Protein AF-A0A6M3HSK6-F1 (afdb_monomer)

Structure (mmCIF, N/CA/C/O backbone):
data_AF-A0A6M3HSK6-F1
#
_entry.id   AF-A0A6M3HSK6-F1
#
loop_
_atom_site.group_PDB
_atom_site.id
_atom_site.type_symbol
_atom_site.label_atom_id
_atom_site.label_alt_id
_atom_site.label_comp_id
_atom_site.label_asym_id
_atom_site.label_entity_id
_atom_site.label_seq_id
_atom_site.pdbx_PDB_ins_code
_atom_site.Cartn_x
_atom_site.Cartn_y
_atom_site.Cartn_z
_atom_site.occupancy
_atom_site.B_iso_or_equiv
_atom_site.auth_seq_id
_atom_site.auth_comp_id
_atom_site.auth_asym_id
_atom_site.auth_atom_id
_atom_site.pdbx_PDB_model_num
ATOM 1 N N . MET A 1 1 ? -7.750 20.072 64.495 1.00 41.97 1 MET A N 1
ATOM 2 C CA . MET A 1 1 ? -8.423 19.908 63.189 1.00 41.97 1 MET A CA 1
ATOM 3 C C . MET A 1 1 ? -7.450 20.332 62.112 1.00 41.97 1 MET A C 1
ATOM 5 O O . MET A 1 1 ? -7.158 21.513 62.035 1.00 41.97 1 MET A O 1
ATOM 9 N N . LEU A 1 2 ? -6.886 19.369 61.389 1.00 41.50 2 LEU A N 1
ATOM 10 C CA . LEU A 1 2 ? -6.169 19.524 60.118 1.00 41.50 2 LEU A CA 1
ATOM 11 C C . LEU A 1 2 ? -5.612 18.141 59.786 1.00 41.50 2 LEU A C 1
ATOM 13 O O . LEU A 1 2 ? -4.520 17.806 60.219 1.00 41.50 2 LEU A O 1
ATOM 17 N N . LEU A 1 3 ? -6.379 17.328 59.066 1.00 35.34 3 LEU A N 1
ATOM 18 C CA . LEU A 1 3 ? -5.798 16.335 58.170 1.00 35.34 3 LEU A CA 1
ATOM 19 C C . LEU A 1 3 ? -6.642 16.332 56.900 1.00 35.34 3 LEU A C 1
ATOM 21 O O . LEU A 1 3 ? -7.782 15.881 56.849 1.00 35.34 3 LEU A O 1
ATOM 25 N N . THR A 1 4 ? -6.035 16.974 55.919 1.00 39.91 4 THR A N 1
ATOM 26 C CA . THR A 1 4 ? -6.393 17.154 54.523 1.00 39.91 4 THR A CA 1
ATOM 27 C C . THR A 1 4 ? -6.910 15.875 53.870 1.00 39.91 4 THR A C 1
ATOM 29 O O . THR A 1 4 ? -6.157 14.929 53.638 1.00 39.91 4 THR A O 1
ATOM 32 N N . SER A 1 5 ? -8.183 15.892 53.485 1.00 43.78 5 SER A N 1
ATOM 33 C CA . SER A 1 5 ? -8.671 15.141 52.337 1.00 43.78 5 SER A CA 1
ATOM 34 C C . SER A 1 5 ? -8.300 15.905 51.066 1.00 43.78 5 SER A C 1
ATOM 36 O O . SER A 1 5 ? -8.649 17.077 50.945 1.00 43.78 5 SER A O 1
ATOM 38 N N . CYS A 1 6 ? -7.626 15.257 50.121 1.00 46.88 6 CYS A N 1
ATOM 39 C CA . CYS A 1 6 ? -8.189 15.014 48.792 1.00 46.88 6 CYS A CA 1
ATOM 40 C C . CYS A 1 6 ? -7.141 14.432 47.842 1.00 46.88 6 CYS A C 1
ATOM 42 O O . CYS A 1 6 ? -6.105 15.025 47.573 1.00 46.88 6 CYS A O 1
ATOM 44 N N . ALA A 1 7 ? -7.531 13.277 47.306 1.00 40.44 7 ALA A N 1
ATOM 45 C CA . ALA A 1 7 ? -7.319 12.835 45.938 1.00 40.44 7 ALA A CA 1
ATOM 46 C C . ALA A 1 7 ? -5.872 12.700 45.438 1.00 40.44 7 ALA A C 1
ATOM 48 O O . ALA A 1 7 ? -5.243 13.637 44.958 1.00 40.44 7 ALA A O 1
ATOM 49 N N . LYS A 1 8 ? -5.438 11.432 45.421 1.00 37.62 8 LYS A N 1
ATOM 50 C CA . LYS A 1 8 ? -4.471 10.855 44.478 1.00 37.62 8 LYS A CA 1
ATOM 51 C C . LYS A 1 8 ? -4.584 11.524 43.101 1.00 37.62 8 LYS A C 1
ATOM 53 O O . LYS A 1 8 ? -5.495 11.208 42.335 1.00 37.62 8 LYS A O 1
ATOM 58 N N . SER A 1 9 ? -3.654 12.415 42.775 1.00 39.84 9 SER A N 1
ATOM 59 C CA . SER A 1 9 ? -3.507 12.917 41.415 1.00 39.84 9 SER A CA 1
ATOM 60 C C . SER A 1 9 ? -2.787 11.878 40.556 1.00 39.84 9 SER A C 1
ATOM 62 O O . SER A 1 9 ? -1.693 11.434 40.898 1.00 39.84 9 SER A O 1
ATOM 64 N N . LEU A 1 10 ? -3.414 11.563 39.424 1.00 36.00 10 LEU A N 1
ATOM 65 C CA . LEU A 1 10 ? -2.804 11.135 38.166 1.00 36.00 10 LEU A CA 1
ATOM 66 C C . LEU A 1 10 ? -1.886 9.899 38.204 1.00 36.00 10 LEU A C 1
ATOM 68 O O . LEU A 1 10 ? -0.676 9.983 38.039 1.00 36.00 10 LEU A O 1
ATOM 72 N N . TRP A 1 11 ? -2.513 8.725 38.212 1.00 34.50 11 TRP A N 1
ATOM 73 C CA . TRP A 1 11 ? -2.104 7.657 37.292 1.00 34.50 11 TRP A CA 1
ATOM 74 C C . TRP A 1 11 ? -3.145 7.586 36.170 1.00 34.50 11 TRP A C 1
ATOM 76 O O . TRP A 1 11 ? -3.942 6.654 36.091 1.00 34.50 11 TRP A O 1
ATOM 86 N N . LEU A 1 12 ? -3.189 8.617 35.318 1.00 35.78 12 LEU A N 1
ATOM 87 C CA . LEU A 1 12 ? -3.836 8.508 34.010 1.00 35.78 12 LEU A CA 1
ATOM 88 C C . LEU A 1 12 ? -2.909 7.660 33.137 1.00 35.78 12 LEU A C 1
ATOM 90 O O . LEU A 1 12 ? -2.123 8.181 32.353 1.00 35.78 12 LEU A O 1
ATOM 94 N N . GLY A 1 13 ? -2.954 6.339 33.329 1.00 40.09 13 GLY A N 1
ATOM 95 C CA . GLY A 1 13 ? -2.389 5.414 32.357 1.00 40.09 13 GLY A CA 1
ATOM 96 C C . GLY A 1 13 ? -3.003 5.740 30.999 1.00 40.09 13 GLY A C 1
ATOM 97 O O . GLY A 1 13 ? -4.227 5.837 30.893 1.00 40.09 13 GLY A O 1
ATOM 98 N N . ASN A 1 14 ? -2.160 5.983 29.994 1.00 44.56 14 ASN A N 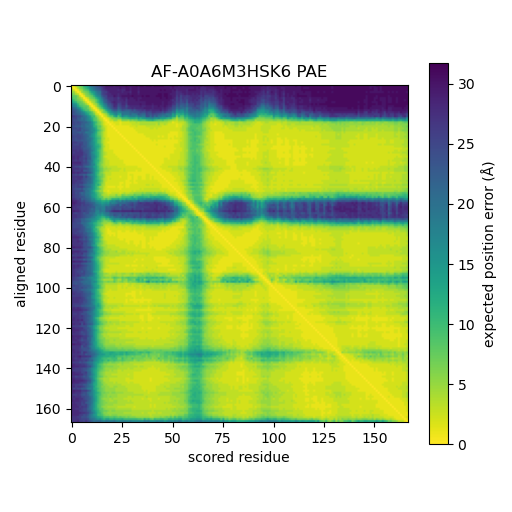1
ATOM 99 C CA . ASN A 1 14 ? -2.599 6.307 28.640 1.00 44.56 14 ASN A CA 1
ATOM 100 C C . ASN A 1 14 ? -3.707 5.329 28.219 1.00 44.56 14 ASN A C 1
ATOM 102 O O . ASN A 1 14 ? -3.486 4.115 28.211 1.00 44.56 14 ASN A O 1
ATOM 106 N N . LYS A 1 15 ? -4.910 5.841 27.918 1.00 48.75 15 LYS A N 1
ATOM 107 C CA . LYS A 1 15 ? -6.039 5.010 27.482 1.00 48.75 15 LYS A CA 1
ATOM 108 C C . LYS A 1 15 ? -5.587 4.211 26.257 1.00 48.75 15 LYS A C 1
ATOM 110 O O . LYS A 1 15 ? -5.269 4.785 25.218 1.00 48.75 15 LYS A O 1
ATOM 115 N N . LEU A 1 16 ? -5.517 2.890 26.405 1.00 60.00 16 LEU A N 1
ATOM 116 C CA . LEU A 1 16 ? -5.207 1.978 25.308 1.00 60.00 16 LEU A CA 1
ATOM 117 C C . LEU A 1 16 ? -6.326 2.071 24.264 1.00 60.00 16 LEU A C 1
ATOM 119 O O . LEU A 1 16 ? -7.491 2.222 24.631 1.00 60.00 16 LEU A O 1
ATOM 123 N N . SER A 1 17 ? -5.984 1.993 22.976 1.00 70.44 17 SER A N 1
ATOM 124 C CA . SER A 1 17 ? -7.003 1.987 21.918 1.00 70.44 17 SER A CA 1
ATOM 125 C C . SER A 1 17 ? -7.910 0.765 22.073 1.00 70.44 17 SER A C 1
ATOM 127 O O . SER A 1 17 ? -7.431 -0.334 22.375 1.00 70.44 17 SER A O 1
ATOM 129 N N . ASP A 1 18 ? -9.215 0.944 21.902 1.00 82.69 18 ASP A N 1
ATOM 130 C CA . ASP A 1 18 ? -10.167 -0.160 21.973 1.00 82.69 18 ASP A CA 1
ATOM 131 C C . ASP A 1 18 ? -10.023 -1.058 20.736 1.00 82.69 18 ASP A C 1
ATOM 133 O O . ASP A 1 18 ? -9.763 -0.591 19.628 1.00 82.69 18 ASP A O 1
ATOM 137 N N . LYS A 1 19 ? -10.195 -2.373 20.912 1.00 89.06 19 LYS A N 1
ATOM 138 C CA . LYS A 1 19 ? -10.161 -3.315 19.786 1.00 89.06 19 LYS A CA 1
ATOM 139 C C . LYS A 1 19 ? -11.292 -2.987 18.812 1.00 89.06 19 LYS A C 1
ATOM 141 O O . LYS A 1 19 ? -12.457 -3.002 19.206 1.00 89.06 19 LYS A O 1
ATOM 146 N N . ALA A 1 20 ? -10.962 -2.824 17.533 1.00 90.31 20 ALA A N 1
ATOM 147 C CA . ALA A 1 20 ? -11.958 -2.600 16.496 1.00 90.31 20 ALA A CA 1
ATOM 148 C C . ALA A 1 20 ? -12.945 -3.775 16.405 1.00 90.31 20 ALA A C 1
ATOM 150 O O . ALA A 1 20 ? -12.555 -4.952 16.385 1.00 90.31 20 ALA A O 1
ATOM 151 N N . THR A 1 21 ? -14.235 -3.465 16.311 1.00 93.62 21 THR A N 1
ATOM 152 C CA . THR A 1 21 ? -15.285 -4.457 16.065 1.00 93.62 21 THR A CA 1
ATOM 153 C C . THR A 1 21 ? -15.147 -5.054 14.662 1.00 93.62 21 THR A C 1
ATOM 155 O O . THR A 1 21 ? -14.508 -4.479 13.782 1.00 93.62 21 THR A O 1
ATOM 158 N N . LYS A 1 22 ? -15.779 -6.209 14.408 1.00 95.31 22 LYS A N 1
ATOM 159 C CA . LYS A 1 22 ? -15.800 -6.800 13.056 1.00 95.31 22 LYS A CA 1
ATOM 160 C C . LYS A 1 22 ? -16.398 -5.846 12.016 1.00 95.31 22 LYS A C 1
ATOM 162 O O . LYS A 1 22 ? -15.914 -5.802 10.893 1.00 95.31 22 LYS A O 1
ATOM 167 N N . GLN A 1 23 ? -17.414 -5.072 12.400 1.00 95.75 23 GLN A N 1
ATOM 168 C CA . GLN A 1 23 ? -18.046 -4.089 11.523 1.00 95.75 23 GLN A CA 1
ATOM 169 C C . GLN A 1 23 ? -17.085 -2.947 11.175 1.00 95.75 23 GLN A C 1
ATOM 171 O O . GLN A 1 23 ? -16.945 -2.618 10.004 1.00 95.75 23 GLN A O 1
ATOM 176 N N . GLN A 1 24 ? -16.369 -2.401 12.163 1.00 94.06 24 GLN A N 1
ATOM 177 C CA . GLN A 1 24 ? -15.343 -1.379 11.922 1.00 94.06 24 GLN A CA 1
ATOM 178 C C . GLN A 1 24 ? -14.216 -1.914 11.034 1.00 94.06 24 GLN A C 1
ATOM 180 O O . GLN A 1 24 ? -13.764 -1.226 10.125 1.00 94.06 24 GLN A O 1
ATOM 185 N N . GLN A 1 25 ? -13.796 -3.163 11.251 1.00 95.75 25 GLN A N 1
ATOM 186 C CA . GLN A 1 25 ? -12.781 -3.802 10.418 1.00 95.75 25 GLN A CA 1
ATOM 187 C C . GLN A 1 25 ? -13.228 -3.953 8.962 1.00 95.75 25 GLN A C 1
ATOM 189 O O . GLN A 1 25 ? -12.449 -3.687 8.049 1.00 95.75 25 GLN A O 1
ATOM 194 N N . GLU A 1 26 ? -14.472 -4.372 8.738 1.00 97.19 26 GLU A N 1
ATOM 195 C CA . GLU A 1 26 ? -15.025 -4.493 7.390 1.00 97.19 26 GLU A CA 1
ATOM 196 C C . GLU A 1 26 ? -15.163 -3.124 6.716 1.00 97.19 26 GLU A C 1
ATOM 198 O O . GLU A 1 26 ? -14.798 -2.983 5.550 1.00 97.19 26 GLU A O 1
ATOM 203 N N . GLN A 1 27 ? -15.601 -2.111 7.465 1.00 96.62 27 GLN A N 1
ATOM 204 C CA . GLN A 1 27 ? -15.698 -0.735 6.988 1.00 96.62 27 GLN A CA 1
ATOM 205 C C . GLN A 1 27 ? -14.331 -0.201 6.535 1.00 96.62 27 GLN A C 1
ATOM 207 O O . GLN A 1 27 ? -14.195 0.228 5.392 1.00 96.62 27 GLN A O 1
ATOM 212 N N . VAL A 1 28 ? -13.291 -0.306 7.374 1.00 96.62 28 VAL A N 1
ATOM 213 C CA . VAL A 1 28 ? -11.922 0.113 7.013 1.00 96.62 28 VAL A CA 1
ATOM 214 C C . VAL A 1 28 ? -11.444 -0.615 5.760 1.00 96.62 28 VAL A C 1
ATOM 216 O O . VAL A 1 28 ? -10.906 0.010 4.849 1.00 96.62 28 VAL A O 1
ATOM 219 N N . LYS A 1 29 ? -11.666 -1.933 5.678 1.00 98.19 29 LYS A N 1
ATOM 220 C CA . LYS A 1 29 ? -11.282 -2.729 4.507 1.00 98.19 29 LYS A CA 1
ATOM 221 C C . LYS A 1 29 ? -11.939 -2.205 3.229 1.00 98.19 29 LYS A C 1
ATOM 223 O O . LYS A 1 29 ? -11.253 -2.041 2.223 1.00 98.19 29 LYS A O 1
ATOM 228 N N . GLN A 1 30 ? -13.246 -1.958 3.257 1.00 98.31 30 GLN A N 1
ATOM 229 C CA . GLN A 1 30 ? -13.998 -1.485 2.095 1.00 98.31 30 GLN A CA 1
ATOM 230 C C . GLN A 1 30 ? -13.583 -0.069 1.686 1.00 98.31 30 GLN A C 1
ATOM 232 O O . GLN A 1 30 ? -13.310 0.170 0.509 1.00 98.31 30 GLN A O 1
ATOM 237 N N . GLU A 1 31 ? -13.462 0.845 2.649 1.00 98.19 31 GLU A N 1
ATOM 238 C CA . GLU A 1 31 ? -13.086 2.233 2.383 1.00 98.19 31 GLU A CA 1
ATOM 239 C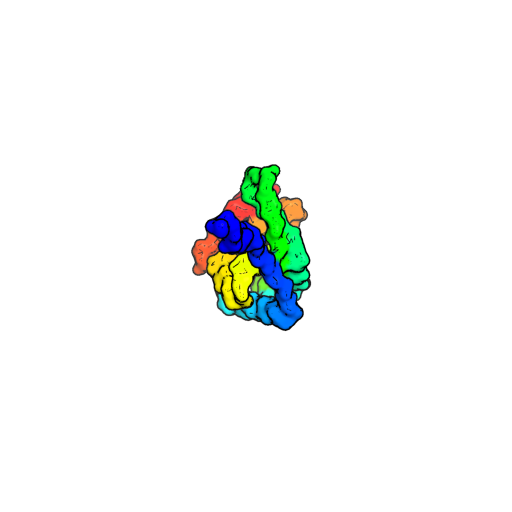 C . GLU A 1 31 ? -11.653 2.345 1.850 1.00 98.19 31 GLU A C 1
ATOM 241 O O . GLU A 1 31 ? -11.428 3.038 0.861 1.00 98.19 31 GLU A O 1
ATOM 246 N N . VAL A 1 32 ? -10.693 1.589 2.396 1.00 98.38 32 VAL A N 1
ATOM 247 C CA . VAL A 1 32 ? -9.321 1.534 1.860 1.00 98.38 32 VAL A CA 1
ATOM 248 C C . VAL A 1 32 ? -9.315 1.052 0.408 1.00 98.38 32 VAL A C 1
ATOM 250 O O . VAL A 1 32 ? -8.683 1.679 -0.441 1.00 98.38 32 VAL A O 1
ATOM 253 N N . MET A 1 33 ? -10.039 -0.027 0.090 1.00 98.44 33 MET A N 1
ATOM 254 C CA . MET A 1 33 ? -10.115 -0.542 -1.285 1.00 98.44 33 MET A CA 1
ATOM 255 C C . MET A 1 33 ? -10.747 0.467 -2.253 1.00 98.44 33 MET A C 1
ATOM 257 O O . MET A 1 33 ? -10.296 0.590 -3.394 1.00 98.44 33 MET A O 1
ATOM 261 N N . GLN A 1 34 ? -11.756 1.214 -1.799 1.00 98.50 34 GLN A N 1
ATOM 262 C CA . GLN A 1 34 ? -12.393 2.262 -2.591 1.00 98.50 34 GLN A CA 1
ATOM 263 C C . GLN A 1 34 ? -11.456 3.454 -2.825 1.00 98.50 34 GLN A C 1
ATOM 265 O O . GLN A 1 34 ? -11.337 3.919 -3.960 1.00 98.50 34 GLN A O 1
ATOM 270 N N . LEU A 1 35 ? -10.751 3.909 -1.785 1.00 98.44 35 LEU A N 1
ATOM 271 C CA . LEU A 1 35 ? -9.776 4.998 -1.876 1.00 98.44 35 LEU A CA 1
ATOM 272 C C . LEU A 1 35 ? -8.638 4.661 -2.836 1.00 98.44 35 LEU A C 1
ATOM 274 O O . LEU A 1 35 ? -8.262 5.490 -3.656 1.00 98.44 35 LEU A O 1
ATOM 278 N N . LEU A 1 36 ? -8.133 3.426 -2.791 1.00 98.38 36 LEU A N 1
ATOM 279 C CA . LEU A 1 36 ? -7.127 2.947 -3.738 1.00 98.38 36 LEU A CA 1
ATOM 280 C C . LEU A 1 36 ? -7.634 3.029 -5.179 1.00 98.38 36 LEU A C 1
ATOM 282 O O . LEU A 1 36 ? -6.948 3.566 -6.047 1.00 98.38 36 LEU A O 1
ATOM 286 N N . LYS A 1 37 ? -8.848 2.530 -5.438 1.00 98.12 37 LYS A N 1
ATOM 287 C CA . LYS A 1 37 ? -9.443 2.569 -6.779 1.00 98.12 37 LYS A CA 1
ATOM 288 C C . LYS A 1 37 ? -9.569 4.000 -7.306 1.00 98.12 37 LYS A C 1
ATOM 290 O O . LYS A 1 37 ? -9.301 4.232 -8.481 1.00 98.12 37 LYS A O 1
ATOM 295 N N . GLN A 1 38 ? -9.971 4.933 -6.446 1.00 98.06 38 GLN A N 1
ATOM 296 C CA . GLN A 1 38 ? -10.120 6.346 -6.790 1.00 98.06 38 GLN A CA 1
ATOM 297 C C . GLN A 1 38 ? -8.766 7.018 -7.047 1.00 98.06 38 GLN A C 1
ATOM 299 O O . GLN A 1 38 ? -8.584 7.617 -8.102 1.00 98.06 38 GLN A O 1
ATOM 304 N N . GLU A 1 39 ? -7.805 6.865 -6.133 1.00 97.50 39 GLU A N 1
ATOM 305 C CA . GLU A 1 39 ? -6.484 7.507 -6.211 1.00 97.50 39 GLU A CA 1
ATOM 306 C C . GLU A 1 39 ? -5.688 7.088 -7.454 1.00 97.50 39 GLU A C 1
ATOM 308 O O . GLU A 1 39 ? -4.983 7.889 -8.073 1.00 97.50 39 GLU A O 1
ATOM 313 N N . TYR A 1 40 ? -5.779 5.804 -7.803 1.00 96.56 40 TYR A N 1
ATOM 314 C CA . TYR A 1 40 ? -4.987 5.203 -8.873 1.00 96.56 40 TYR A CA 1
ATOM 315 C C . TYR A 1 40 ? -5.762 5.000 -10.174 1.00 96.56 40 TYR A C 1
ATOM 317 O O . TYR A 1 40 ? -5.195 4.464 -11.128 1.00 96.56 40 TYR A O 1
ATOM 325 N N . ASN A 1 41 ? -7.041 5.393 -10.194 1.00 96.19 41 ASN A N 1
ATOM 326 C CA . ASN A 1 41 ? -7.972 5.233 -11.309 1.00 96.19 41 ASN A CA 1
ATOM 327 C C . ASN A 1 41 ? -7.920 3.835 -11.961 1.00 96.19 41 ASN A C 1
ATOM 329 O O . ASN A 1 41 ? -7.924 3.701 -13.182 1.00 96.19 41 ASN A O 1
ATOM 333 N N . GLN A 1 42 ? -7.820 2.787 -11.140 1.00 95.75 42 GLN A N 1
ATOM 334 C CA . GLN A 1 42 ? -7.718 1.404 -11.607 1.00 95.75 42 GLN A CA 1
ATOM 335 C C . GLN A 1 42 ? -8.248 0.423 -10.555 1.00 95.75 42 GLN A C 1
ATOM 337 O O . GLN A 1 42 ? -8.250 0.735 -9.360 1.00 95.75 42 GLN A O 1
ATOM 342 N N . PRO A 1 43 ? -8.698 -0.778 -10.951 1.00 97.56 43 PRO A N 1
ATOM 343 C CA . PRO A 1 43 ? -9.174 -1.767 -10.000 1.00 97.56 43 PRO A CA 1
ATOM 344 C C . PRO A 1 43 ? -8.026 -2.536 -9.323 1.00 97.56 43 PRO A C 1
ATOM 346 O O . PRO A 1 43 ? -6.980 -2.811 -9.914 1.00 97.56 43 PRO A O 1
ATOM 349 N N . PHE A 1 44 ? -8.270 -2.947 -8.076 1.00 98.25 44 PHE A N 1
ATOM 350 C CA . PHE A 1 44 ? -7.346 -3.750 -7.276 1.00 98.25 44 PHE A CA 1
ATOM 351 C C . PHE A 1 44 ? -7.995 -5.051 -6.818 1.00 98.25 44 PHE A C 1
ATOM 353 O O . PHE A 1 44 ? -9.150 -5.074 -6.390 1.00 98.25 44 PHE A O 1
ATOM 360 N N . LYS A 1 45 ? -7.216 -6.132 -6.837 1.00 98.38 45 LYS A N 1
ATOM 361 C CA . LYS A 1 45 ? -7.581 -7.410 -6.227 1.00 98.38 45 LYS A CA 1
ATOM 362 C C . LYS A 1 45 ? -7.021 -7.484 -4.812 1.00 98.38 45 LYS A C 1
ATOM 364 O O . LYS A 1 45 ? -5.814 -7.355 -4.617 1.00 98.38 45 LYS A O 1
ATOM 369 N N . LEU A 1 46 ? -7.885 -7.747 -3.833 1.00 98.44 46 LEU A N 1
ATOM 370 C CA . LEU A 1 46 ? -7.466 -8.061 -2.470 1.00 98.44 46 LEU A CA 1
ATOM 371 C C . LEU A 1 46 ? -6.940 -9.501 -2.423 1.00 98.44 46 LEU A C 1
ATOM 373 O O . LEU A 1 46 ? -7.704 -10.448 -2.589 1.00 98.44 46 LEU A O 1
ATOM 377 N N . LEU A 1 47 ? -5.633 -9.663 -2.228 1.00 98.44 47 LEU A N 1
ATOM 378 C CA . LEU A 1 47 ? -4.994 -10.976 -2.111 1.00 98.44 47 LEU A CA 1
ATOM 379 C C . LEU A 1 47 ? -5.024 -11.494 -0.675 1.00 98.44 47 LEU A C 1
ATOM 381 O O . LEU A 1 47 ? -5.166 -12.692 -0.455 1.00 98.44 47 LEU A O 1
ATOM 385 N N . ASN A 1 48 ? -4.846 -10.601 0.299 1.00 98.44 48 ASN A N 1
ATOM 386 C CA . ASN A 1 48 ? -4.928 -10.938 1.713 1.00 98.44 48 ASN A CA 1
ATOM 387 C C . ASN A 1 48 ? -5.355 -9.721 2.535 1.00 98.44 48 ASN A C 1
ATOM 389 O O . ASN A 1 48 ? -4.944 -8.595 2.246 1.00 98.44 48 ASN A O 1
ATOM 393 N N . TYR A 1 49 ? -6.123 -9.974 3.589 1.00 98.19 49 TYR A N 1
ATOM 394 C CA . TYR A 1 49 ? -6.487 -8.995 4.602 1.00 98.19 49 TYR A CA 1
ATOM 395 C C . TYR A 1 49 ? -6.440 -9.646 5.977 1.00 98.19 49 TYR A C 1
ATOM 397 O O . TYR A 1 49 ? -6.965 -10.744 6.173 1.00 98.19 49 TYR A O 1
ATOM 405 N N . LYS A 1 50 ? -5.825 -8.962 6.938 1.00 97.75 50 LYS A N 1
ATOM 406 C CA . LYS A 1 50 ? -5.740 -9.438 8.316 1.00 97.75 50 LYS A CA 1
ATOM 407 C C . LYS A 1 50 ? -5.792 -8.264 9.278 1.00 97.75 50 LYS A C 1
ATOM 409 O O . LYS A 1 50 ? -5.090 -7.283 9.080 1.00 97.75 50 LYS A O 1
ATOM 414 N N . TYR A 1 51 ? -6.559 -8.408 10.349 1.00 96.38 51 TYR A N 1
ATOM 415 C CA . TYR A 1 51 ? -6.517 -7.499 11.488 1.00 96.38 51 TYR A CA 1
ATOM 416 C C . TYR A 1 51 ? -5.871 -8.200 12.682 1.00 96.38 51 TYR A C 1
ATOM 418 O O . TYR A 1 51 ? -6.234 -9.331 13.019 1.00 96.38 51 TYR A O 1
ATOM 426 N N . GLU A 1 52 ? -4.923 -7.538 13.336 1.00 94.88 52 GLU A N 1
ATOM 427 C CA . GLU A 1 52 ? -4.341 -8.004 14.594 1.00 94.88 52 GLU A CA 1
ATOM 428 C C . GLU A 1 52 ? -4.463 -6.933 15.668 1.00 94.88 52 GLU A C 1
ATOM 430 O O . GLU A 1 52 ? -4.153 -5.782 15.415 1.00 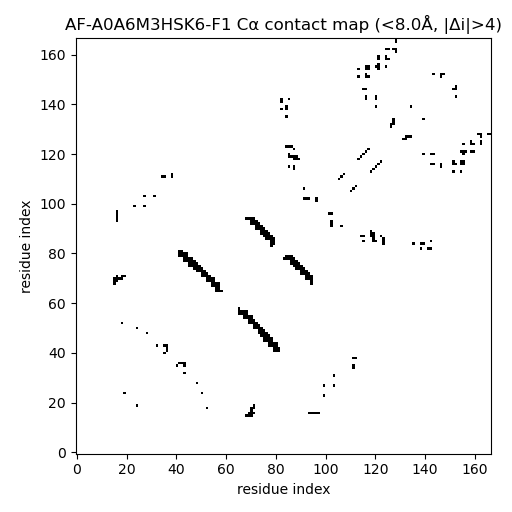94.88 52 GLU A O 1
ATOM 435 N N . TYR A 1 53 ? -4.846 -7.320 16.884 1.00 92.44 53 TYR A N 1
ATOM 436 C CA . TYR A 1 53 ? -4.877 -6.422 18.039 1.00 92.44 53 TYR A CA 1
ATOM 437 C C . TYR A 1 53 ? -3.925 -6.950 19.105 1.00 92.44 53 TYR A C 1
ATOM 439 O O . TYR A 1 53 ? -4.206 -7.966 19.751 1.00 92.44 53 TYR A O 1
ATOM 447 N N . LYS A 1 54 ? -2.764 -6.308 19.236 1.00 89.31 54 LYS A N 1
ATOM 448 C CA . LYS A 1 54 ? -1.638 -6.807 20.035 1.00 89.31 54 LYS A CA 1
ATOM 449 C C . LYS A 1 54 ? -0.976 -5.675 20.822 1.00 89.31 54 LYS A C 1
ATOM 451 O O . LYS A 1 54 ? -1.272 -4.499 20.633 1.00 89.31 54 LYS A O 1
ATOM 456 N N . LYS A 1 55 ? -0.125 -6.068 21.770 1.00 84.50 55 LYS A N 1
ATOM 457 C CA . LYS A 1 55 ? 0.788 -5.166 22.475 1.00 84.50 55 LYS A CA 1
ATOM 458 C C . LYS A 1 55 ? 2.000 -4.919 21.579 1.00 84.50 55 LYS A C 1
ATOM 460 O O . LYS A 1 55 ? 2.573 -5.879 21.069 1.00 84.50 55 LYS A O 1
ATOM 465 N N . HIS A 1 56 ? 2.381 -3.661 21.432 1.00 75.31 56 HIS A N 1
ATOM 466 C CA . HIS A 1 56 ? 3.552 -3.212 20.694 1.00 75.31 56 HIS A CA 1
ATOM 467 C C . HIS A 1 56 ? 4.459 -2.444 21.654 1.00 75.31 56 HIS A C 1
ATOM 469 O O . HIS A 1 56 ? 3.977 -1.747 22.549 1.00 75.31 56 HIS A O 1
ATOM 475 N N . TYR A 1 57 ? 5.767 -2.605 21.491 1.00 71.12 57 TYR A N 1
ATOM 476 C CA . TYR A 1 57 ? 6.755 -1.860 22.264 1.00 71.12 57 TYR A CA 1
ATOM 477 C C . TYR A 1 57 ? 7.024 -0.536 21.557 1.00 71.12 57 TYR A C 1
ATOM 479 O O . TYR A 1 57 ? 7.265 -0.540 20.348 1.00 71.12 57 TYR A O 1
ATOM 487 N N . ASP A 1 58 ? 6.977 0.580 22.284 1.00 62.06 58 ASP A N 1
ATOM 488 C CA . ASP A 1 58 ? 7.482 1.840 21.747 1.00 62.06 58 ASP A CA 1
ATOM 489 C C . ASP A 1 58 ? 9.011 1.730 21.606 1.00 62.06 58 ASP A C 1
ATOM 491 O O . ASP A 1 58 ? 9.746 1.687 22.592 1.00 62.06 58 ASP A O 1
ATOM 495 N N . LEU A 1 59 ? 9.492 1.576 20.369 1.00 56.47 59 LEU A N 1
ATOM 496 C CA . LEU A 1 59 ? 10.910 1.372 20.043 1.00 56.47 59 LEU A CA 1
ATOM 497 C C . LEU A 1 59 ? 11.657 2.703 19.865 1.00 56.47 59 LEU A C 1
ATOM 499 O O . LEU A 1 59 ? 12.629 2.765 19.111 1.00 56.47 59 LEU A O 1
ATOM 503 N N . GLY A 1 60 ? 11.223 3.761 20.556 1.00 54.38 60 GLY A N 1
ATOM 504 C CA . GLY A 1 60 ? 11.904 5.052 20.661 1.00 54.38 60 GLY A CA 1
ATOM 505 C C . GLY A 1 60 ? 13.266 4.977 21.367 1.00 54.38 60 GLY A C 1
ATOM 506 O O . GLY A 1 60 ? 13.477 5.597 22.401 1.00 54.38 60 GLY A O 1
ATOM 507 N N . GLY A 1 61 ? 14.203 4.203 20.820 1.00 48.75 61 GLY A N 1
ATOM 508 C CA . GLY A 1 61 ? 15.649 4.398 20.923 1.00 48.75 61 GLY A CA 1
ATOM 509 C C . GLY A 1 61 ? 16.365 4.144 22.254 1.00 48.75 61 GLY A C 1
ATOM 510 O O . GLY A 1 61 ? 17.583 4.013 22.212 1.00 48.75 61 GLY A O 1
ATOM 511 N N . ASN A 1 62 ? 15.705 4.048 23.415 1.00 50.34 62 ASN A N 1
ATOM 512 C CA . ASN A 1 62 ? 16.418 3.797 24.677 1.00 50.34 62 ASN A CA 1
ATOM 513 C C . ASN A 1 62 ? 15.557 3.032 25.700 1.00 50.34 62 ASN A C 1
ATOM 515 O O . ASN A 1 62 ? 14.659 3.575 26.341 1.00 50.34 62 ASN A O 1
ATOM 519 N N . CYS A 1 63 ? 15.831 1.734 25.840 1.00 54.69 63 CYS A N 1
ATOM 520 C CA . CYS A 1 63 ? 15.046 0.775 26.620 1.00 54.69 63 CYS A CA 1
ATOM 521 C C . CYS A 1 63 ? 15.327 0.872 28.135 1.00 54.69 63 CYS A C 1
ATOM 523 O O . CYS A 1 63 ? 15.876 -0.052 28.732 1.00 54.69 63 CYS A O 1
ATOM 525 N N . HIS A 1 64 ? 14.920 1.974 28.769 1.00 51.50 64 HIS A N 1
ATOM 526 C CA . HIS A 1 64 ? 14.756 2.032 30.231 1.00 51.50 64 HIS A CA 1
ATOM 527 C C . HIS A 1 64 ? 13.285 2.097 30.674 1.00 51.50 64 HIS A C 1
ATOM 529 O O . HIS A 1 64 ? 12.978 1.658 31.778 1.00 51.50 64 HIS A O 1
ATOM 535 N N . TYR A 1 65 ? 12.373 2.537 29.797 1.00 50.91 65 TYR A N 1
ATOM 536 C CA . TYR A 1 65 ? 10.929 2.617 30.049 1.00 50.91 65 TYR A CA 1
ATOM 537 C C . TYR A 1 65 ? 10.153 2.337 28.752 1.00 50.91 65 TYR A C 1
ATOM 539 O O . TYR A 1 65 ? 9.723 3.254 28.061 1.00 50.91 65 TYR A O 1
ATOM 547 N N . CYS A 1 66 ? 10.025 1.065 28.368 1.00 59.53 66 CYS A N 1
ATOM 548 C CA . CYS A 1 66 ? 9.226 0.700 27.198 1.00 59.53 66 CYS A CA 1
ATOM 549 C C . CYS A 1 66 ? 7.740 0.814 27.537 1.00 59.53 66 CYS A C 1
ATOM 551 O O . CYS A 1 66 ? 7.161 -0.111 28.116 1.00 59.53 66 CYS A O 1
ATOM 553 N N . ASP A 1 67 ? 7.118 1.925 27.150 1.00 61.28 67 ASP A N 1
ATOM 554 C CA . ASP A 1 67 ? 5.668 2.035 27.184 1.00 61.28 67 ASP A CA 1
ATOM 555 C C . ASP A 1 67 ? 5.065 0.984 26.246 1.00 61.28 67 ASP A C 1
ATOM 557 O O . ASP A 1 67 ? 5.345 0.914 25.044 1.00 61.28 67 ASP A O 1
ATOM 561 N N . VAL A 1 68 ? 4.245 0.108 26.825 1.00 69.38 68 VAL A N 1
ATOM 562 C CA . VAL A 1 68 ? 3.513 -0.907 26.074 1.00 69.38 68 VAL A CA 1
ATOM 563 C C . VAL A 1 68 ? 2.226 -0.278 25.568 1.00 69.38 68 VAL A C 1
ATOM 565 O O . VAL A 1 68 ? 1.264 -0.108 26.319 1.00 69.38 68 VAL A O 1
ATOM 568 N N . VAL A 1 69 ? 2.182 0.020 24.274 1.00 77.81 69 VAL A N 1
ATOM 569 C CA . VAL A 1 69 ? 0.969 0.487 23.600 1.00 77.81 69 VAL A CA 1
ATOM 570 C C . VAL A 1 69 ? 0.220 -0.698 23.003 1.00 77.81 69 VAL A C 1
ATOM 572 O O . VAL A 1 69 ? 0.798 -1.588 22.385 1.00 77.81 69 VAL A O 1
ATOM 575 N N . LYS A 1 70 ? -1.096 -0.745 23.200 1.00 84.44 70 LYS A N 1
ATOM 576 C CA . LYS A 1 70 ? -1.960 -1.791 22.644 1.00 84.44 70 LYS A CA 1
ATOM 577 C C . LYS A 1 70 ? -2.828 -1.174 21.559 1.00 84.44 70 LYS A C 1
ATOM 579 O O . LYS A 1 70 ? -3.588 -0.248 21.852 1.00 84.44 70 LYS A O 1
ATOM 584 N N . TYR A 1 71 ? -2.678 -1.671 20.337 1.00 87.94 71 TYR A N 1
ATOM 585 C CA . TYR A 1 71 ? -3.394 -1.160 19.175 1.00 87.94 71 TYR A CA 1
ATOM 586 C C . TYR A 1 71 ? -3.608 -2.223 18.100 1.00 87.94 71 TYR A C 1
ATOM 588 O O . TYR A 1 71 ? -2.979 -3.291 18.093 1.00 87.94 71 TYR A O 1
ATOM 596 N N . GLY A 1 72 ? -4.587 -1.941 17.253 1.00 91.38 72 GLY A N 1
ATOM 597 C CA . GLY A 1 72 ? -4.972 -2.708 16.092 1.00 91.38 72 GLY A CA 1
ATOM 598 C C . GLY A 1 72 ? -4.145 -2.338 14.871 1.00 91.38 72 GLY A C 1
ATOM 599 O O . GLY A 1 72 ? -3.890 -1.170 14.587 1.00 91.38 72 GLY A O 1
ATOM 600 N N . THR A 1 73 ? -3.761 -3.354 14.115 1.00 94.12 73 THR A N 1
ATOM 601 C CA . THR A 1 73 ? -3.061 -3.205 12.848 1.00 94.12 73 THR A CA 1
ATOM 602 C C . THR A 1 73 ? -3.847 -3.914 11.759 1.00 94.12 73 THR A C 1
ATOM 604 O O . THR A 1 73 ? -4.142 -5.110 11.856 1.00 94.12 73 THR A O 1
ATOM 607 N N . TYR A 1 74 ? -4.158 -3.171 10.704 1.00 97.12 74 TYR A N 1
ATOM 608 C CA . TYR A 1 74 ? -4.782 -3.650 9.481 1.00 97.12 74 TYR A CA 1
ATOM 609 C C . TYR A 1 74 ? -3.692 -3.958 8.466 1.00 97.12 74 TYR A C 1
ATOM 611 O O . TYR A 1 74 ? -2.971 -3.059 8.053 1.00 97.12 74 TYR A O 1
ATOM 619 N N . TYR A 1 75 ? -3.572 -5.209 8.045 1.00 98.06 75 TYR A N 1
ATOM 620 C CA . TYR A 1 75 ? -2.619 -5.652 7.035 1.00 98.06 75 TYR A CA 1
ATOM 621 C C . TYR A 1 75 ? -3.341 -5.904 5.718 1.00 98.06 75 TYR A C 1
ATOM 623 O O . TYR A 1 75 ? -4.310 -6.666 5.672 1.00 98.06 75 TYR A O 1
ATOM 631 N N . PHE A 1 76 ? -2.821 -5.316 4.646 1.00 98.56 76 PHE A N 1
ATOM 632 C CA . PHE A 1 76 ? -3.343 -5.443 3.295 1.00 98.56 76 PHE A CA 1
ATOM 633 C C . PHE A 1 76 ? -2.267 -5.983 2.364 1.00 98.56 76 PHE A C 1
ATOM 635 O O . PHE A 1 76 ? -1.151 -5.469 2.310 1.00 98.56 76 PHE A O 1
ATOM 642 N N . LYS A 1 77 ? -2.640 -6.982 1.566 1.00 98.50 77 LYS A N 1
ATOM 643 C CA . LYS A 1 77 ? -1.900 -7.377 0.370 1.00 98.50 77 LYS A CA 1
ATOM 644 C C . LYS A 1 77 ? -2.833 -7.259 -0.821 1.00 98.50 77 LYS A C 1
ATOM 646 O O . LYS A 1 77 ? -3.828 -7.979 -0.894 1.00 98.50 77 LYS A O 1
ATOM 651 N N . ILE A 1 78 ? -2.508 -6.369 -1.746 1.00 98.50 78 ILE A N 1
ATOM 652 C CA . ILE A 1 78 ? -3.335 -6.067 -2.915 1.00 98.50 78 ILE A CA 1
ATOM 653 C C . ILE A 1 78 ? -2.513 -6.153 -4.197 1.00 98.50 78 ILE A C 1
ATOM 655 O O . ILE A 1 78 ? -1.295 -5.988 -4.172 1.00 98.50 78 ILE A O 1
ATOM 659 N N . GLN A 1 79 ? -3.186 -6.391 -5.316 1.00 98.38 79 GLN A N 1
ATOM 660 C CA . GLN A 1 79 ? -2.590 -6.438 -6.647 1.00 98.38 79 GLN A CA 1
ATOM 661 C C . GLN A 1 79 ? -3.320 -5.476 -7.580 1.00 98.38 79 GLN A C 1
ATOM 663 O O . GLN A 1 79 ? -4.551 -5.488 -7.632 1.00 98.38 79 GLN A O 1
ATOM 668 N N . ALA A 1 80 ? -2.563 -4.665 -8.317 1.00 97.75 80 ALA A N 1
ATOM 669 C CA . ALA A 1 80 ? -3.089 -3.836 -9.395 1.00 97.75 80 ALA A CA 1
ATOM 670 C C . ALA A 1 80 ? -3.522 -4.724 -10.569 1.00 97.75 80 ALA A C 1
ATOM 672 O O . ALA A 1 80 ? -2.721 -5.517 -11.059 1.00 97.75 80 ALA A O 1
ATOM 673 N N . LEU A 1 81 ? -4.771 -4.624 -11.030 1.00 96.81 81 LEU A N 1
ATOM 674 C CA . LEU A 1 81 ? -5.238 -5.478 -12.131 1.00 96.81 81 LEU A CA 1
ATOM 675 C C . LEU A 1 81 ? -4.718 -5.018 -13.496 1.00 96.81 81 LEU A C 1
ATOM 677 O O . LEU A 1 81 ? -4.397 -5.855 -14.336 1.00 96.81 81 LEU A O 1
ATOM 681 N N . ASP A 1 82 ? -4.555 -3.710 -13.692 1.00 95.19 82 ASP A N 1
ATOM 682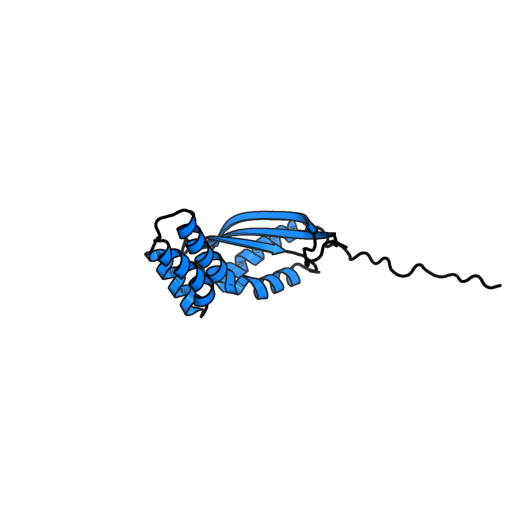 C CA . ASP A 1 82 ? -4.040 -3.151 -14.948 1.00 95.19 82 ASP A CA 1
ATOM 683 C C . ASP A 1 82 ? -2.532 -3.377 -15.114 1.00 95.19 82 ASP A C 1
ATOM 685 O O . ASP A 1 82 ? -1.990 -3.208 -16.213 1.00 95.19 82 ASP A O 1
ATOM 689 N N . ASN A 1 83 ? -1.847 -3.724 -14.020 1.00 95.69 83 ASN A N 1
ATOM 690 C CA . ASN A 1 83 ? -0.436 -4.073 -14.009 1.00 95.69 83 ASN A CA 1
ATOM 691 C C . ASN A 1 83 ? -0.113 -5.126 -12.923 1.00 95.69 83 ASN A C 1
ATOM 693 O O . ASN A 1 83 ? 0.386 -4.779 -11.849 1.00 95.69 83 ASN A O 1
ATOM 697 N N . PRO A 1 84 ? -0.380 -6.422 -13.186 1.00 94.69 84 PRO A N 1
ATOM 698 C CA . PRO A 1 84 ? -0.357 -7.476 -12.165 1.00 94.69 84 PRO A CA 1
ATOM 699 C C . PRO A 1 84 ? 0.987 -7.740 -11.482 1.00 94.69 84 PRO A C 1
ATOM 701 O O . PRO A 1 84 ? 1.004 -8.390 -10.433 1.00 94.69 84 PRO A O 1
ATOM 704 N N . ILE A 1 85 ? 2.105 -7.246 -12.028 1.00 94.94 85 ILE A N 1
ATOM 705 C CA . ILE A 1 85 ? 3.413 -7.339 -11.357 1.00 94.94 85 ILE A CA 1
ATOM 706 C C . ILE A 1 85 ? 3.460 -6.464 -10.095 1.00 94.94 85 ILE A C 1
ATOM 708 O O . IL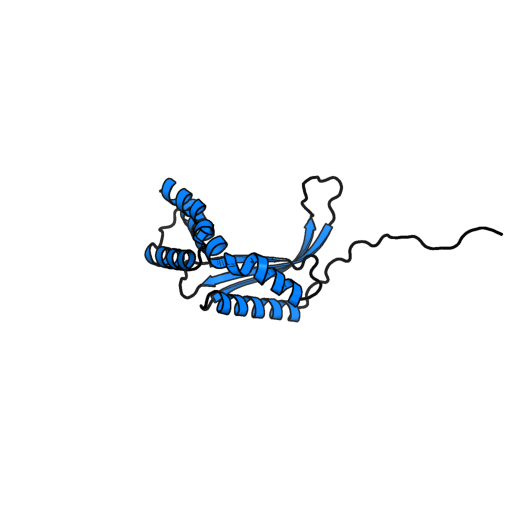E A 1 85 ? 4.260 -6.712 -9.193 1.00 94.94 85 ILE A O 1
ATOM 712 N N . ILE A 1 86 ? 2.595 -5.446 -10.022 1.00 97.19 86 ILE A N 1
ATOM 713 C CA . ILE A 1 86 ? 2.520 -4.513 -8.906 1.00 97.19 86 ILE A CA 1
ATOM 714 C C . ILE A 1 86 ? 1.635 -5.104 -7.814 1.00 97.19 86 ILE A C 1
ATOM 716 O O . ILE A 1 86 ? 0.401 -5.079 -7.867 1.00 97.19 86 ILE A O 1
ATOM 720 N N . VAL A 1 87 ? 2.307 -5.629 -6.791 1.00 97.12 87 VAL A N 1
ATOM 721 C CA . VAL A 1 87 ? 1.700 -6.147 -5.566 1.00 97.12 87 VAL A CA 1
ATOM 722 C C . VAL A 1 87 ? 2.140 -5.268 -4.406 1.00 97.12 87 VAL A C 1
ATOM 724 O O . VAL A 1 87 ? 3.324 -5.205 -4.090 1.00 97.12 87 VAL A O 1
ATOM 727 N N . MET A 1 88 ? 1.187 -4.615 -3.746 1.00 97.62 88 MET A N 1
ATOM 728 C CA . MET A 1 88 ? 1.451 -3.762 -2.590 1.00 97.62 88 MET A CA 1
ATOM 729 C C . MET A 1 88 ? 1.115 -4.514 -1.308 1.00 97.62 88 MET A C 1
ATOM 731 O O . MET A 1 88 ? 0.008 -5.035 -1.152 1.00 97.62 88 MET A O 1
ATOM 735 N N . ASN A 1 89 ? 2.079 -4.564 -0.393 1.00 97.00 89 ASN A N 1
ATOM 736 C CA . ASN A 1 89 ? 1.917 -5.117 0.945 1.00 97.00 89 ASN A CA 1
ATOM 737 C C . ASN A 1 89 ? 2.148 -3.998 1.959 1.00 97.00 89 ASN A C 1
ATOM 739 O O . ASN A 1 89 ? 3.256 -3.472 2.044 1.00 97.00 89 ASN A O 1
ATOM 743 N N . PHE A 1 90 ? 1.109 -3.613 2.690 1.00 97.06 90 PHE A N 1
ATOM 744 C CA . PHE A 1 90 ? 1.161 -2.479 3.604 1.00 97.06 90 PHE A CA 1
ATOM 745 C C . PHE A 1 90 ? 0.306 -2.719 4.841 1.00 97.06 90 PHE A C 1
ATOM 747 O O . PHE A 1 90 ? -0.515 -3.639 4.894 1.00 97.06 90 PHE A O 1
ATOM 754 N N . ARG A 1 91 ? 0.513 -1.877 5.853 1.00 95.50 91 ARG A N 1
ATOM 755 C CA . ARG A 1 91 ? -0.288 -1.886 7.069 1.00 95.50 91 ARG A CA 1
ATOM 756 C C . ARG A 1 91 ? -0.768 -0.490 7.439 1.00 95.50 91 ARG A C 1
ATOM 758 O O . ARG A 1 91 ? -0.136 0.490 7.056 1.00 95.50 91 ARG A O 1
ATOM 765 N N . ILE A 1 92 ? -1.854 -0.433 8.196 1.00 94.81 92 ILE A N 1
ATOM 766 C CA . ILE A 1 92 ? -2.400 0.780 8.803 1.00 94.81 92 ILE A CA 1
ATOM 767 C C . ILE A 1 92 ? -2.560 0.495 10.297 1.00 94.81 92 ILE A C 1
ATOM 769 O O . ILE A 1 92 ? -3.148 -0.525 10.659 1.00 94.81 92 ILE A O 1
ATOM 773 N N . ASP A 1 93 ? -2.025 1.363 11.148 1.00 91.38 93 ASP A N 1
ATOM 774 C CA . ASP A 1 93 ? -2.066 1.214 12.604 1.00 91.38 93 ASP A CA 1
ATOM 775 C C . ASP A 1 93 ? -3.106 2.182 13.195 1.00 91.38 93 ASP A C 1
ATOM 777 O O . ASP A 1 93 ? -3.082 3.373 12.889 1.00 91.38 93 ASP A O 1
ATOM 781 N N . ASP A 1 94 ? -4.006 1.702 14.062 1.00 87.81 94 ASP A N 1
ATOM 782 C CA . ASP A 1 94 ? -5.001 2.547 14.757 1.00 87.81 94 ASP A CA 1
ATOM 783 C C . ASP A 1 94 ? -4.458 3.238 16.022 1.00 87.81 94 ASP A C 1
ATOM 785 O O . ASP A 1 94 ? -5.204 3.795 16.833 1.00 87.81 94 ASP A O 1
ATOM 789 N N . ILE A 1 95 ? -3.131 3.269 16.165 1.00 85.06 95 ILE A N 1
ATOM 790 C CA . ILE A 1 95 ? -2.442 3.903 17.284 1.00 85.06 95 ILE A CA 1
ATOM 791 C C . ILE A 1 95 ? -2.845 5.376 17.425 1.00 85.06 95 ILE A C 1
ATOM 793 O O . ILE A 1 95 ? -2.713 6.176 16.499 1.00 85.06 95 ILE A O 1
ATOM 797 N N . LYS A 1 96 ? -3.309 5.744 18.627 1.00 77.81 96 LYS A N 1
ATOM 798 C CA . LYS A 1 96 ? -3.752 7.108 18.973 1.00 77.81 96 LYS A CA 1
ATOM 799 C C . LYS A 1 96 ? -4.870 7.650 18.063 1.00 77.81 96 LYS A C 1
ATOM 801 O O . LYS A 1 96 ? -5.105 8.852 18.083 1.00 77.81 96 LYS A O 1
ATOM 806 N N . LYS A 1 97 ? -5.571 6.797 17.305 1.00 79.50 97 LYS A N 1
ATOM 807 C CA . LYS A 1 97 ? -6.711 7.206 16.478 1.00 79.50 97 LYS A CA 1
ATOM 808 C C . LYS A 1 97 ? -8.002 7.061 17.269 1.00 79.50 97 LYS A C 1
ATOM 810 O O . LYS A 1 97 ? -8.307 6.004 17.815 1.00 79.50 97 LYS A O 1
ATOM 815 N N . SER A 1 98 ? -8.763 8.144 17.333 1.00 76.88 98 SER A N 1
ATOM 816 C CA . SER A 1 98 ? -10.025 8.227 18.069 1.00 76.88 98 SER A CA 1
ATOM 817 C C . SER A 1 98 ? -11.222 7.683 17.282 1.00 76.88 98 SER A C 1
ATOM 819 O O . SER A 1 98 ? -12.263 7.389 17.868 1.00 76.88 98 SER A O 1
ATOM 821 N N . SER A 1 99 ? -11.091 7.540 15.958 1.00 83.31 99 SER A N 1
ATOM 822 C CA . SER A 1 99 ? -12.163 7.083 15.069 1.00 83.31 99 SER A CA 1
ATOM 823 C C . SER A 1 99 ? -11.636 6.465 13.769 1.00 83.31 99 SER A C 1
ATOM 825 O O . SER A 1 99 ? -10.498 6.705 13.363 1.00 83.31 99 SER A O 1
ATOM 827 N N . THR A 1 100 ? -12.504 5.722 13.071 1.00 87.12 100 THR A N 1
ATOM 828 C CA . THR A 1 100 ? -12.257 5.226 11.705 1.00 87.12 100 THR A CA 1
ATOM 829 C C . THR A 1 100 ? -11.925 6.358 10.731 1.00 87.12 100 THR A C 1
ATOM 831 O O . THR A 1 100 ? -11.035 6.208 9.900 1.00 87.12 100 THR A O 1
ATOM 834 N N . ASN A 1 101 ? -12.585 7.511 10.853 1.00 90.38 101 ASN A N 1
ATOM 835 C CA . ASN A 1 101 ? -12.330 8.650 9.970 1.00 90.38 101 ASN A CA 1
ATOM 836 C C . ASN A 1 101 ? -10.905 9.177 10.148 1.00 90.38 101 ASN A C 1
ATOM 838 O O . ASN A 1 101 ? -10.201 9.398 9.169 1.00 90.38 101 ASN A O 1
ATOM 842 N N . GLU A 1 102 ? -10.450 9.319 11.394 1.00 91.56 102 GLU A N 1
ATOM 843 C CA . GLU A 1 102 ? -9.087 9.773 11.679 1.00 91.56 102 GLU A CA 1
ATOM 844 C C . GLU A 1 102 ? -8.029 8.793 11.144 1.00 91.56 102 GLU A C 1
ATOM 846 O O . GLU A 1 102 ? -7.001 9.213 10.613 1.00 91.56 102 GLU A O 1
ATOM 851 N N . LEU A 1 103 ? -8.296 7.486 11.241 1.00 93.12 103 LEU A N 1
ATOM 852 C CA . LEU A 1 103 ? -7.455 6.436 10.659 1.00 93.12 103 LEU A CA 1
ATOM 853 C C . LEU A 1 103 ? -7.338 6.577 9.134 1.00 93.12 103 LEU A C 1
ATOM 855 O O . LEU A 1 103 ? -6.247 6.468 8.577 1.00 93.12 103 LEU A O 1
ATOM 859 N N . LEU A 1 104 ? -8.461 6.812 8.453 1.00 94.94 104 LEU A N 1
ATOM 860 C CA . LEU A 1 104 ? -8.507 6.904 6.995 1.00 94.94 104 LEU A CA 1
ATOM 861 C C . LEU A 1 104 ? -7.899 8.204 6.467 1.00 94.94 104 LEU A C 1
ATOM 863 O O . LEU A 1 104 ? -7.242 8.179 5.430 1.00 94.94 104 LEU A O 1
ATOM 867 N N . GLU A 1 105 ? -8.061 9.321 7.175 1.00 94.62 105 GLU A N 1
ATOM 868 C CA . GLU A 1 105 ? -7.378 10.572 6.829 1.00 94.62 105 GLU A CA 1
ATOM 869 C C . GLU A 1 105 ? -5.859 10.451 6.988 1.00 94.62 105 GLU A C 1
ATOM 871 O O . GLU A 1 105 ? -5.104 10.899 6.122 1.00 94.62 105 GLU A O 1
ATOM 876 N N . ASP A 1 106 ? -5.395 9.770 8.039 1.00 93.00 106 ASP A N 1
ATOM 877 C CA . ASP A 1 106 ? -3.974 9.461 8.207 1.00 93.00 106 ASP A CA 1
ATOM 878 C C . ASP A 1 106 ? -3.450 8.587 7.060 1.00 93.00 106 ASP A C 1
ATOM 880 O O . ASP A 1 106 ? -2.435 8.909 6.440 1.00 93.00 106 ASP A O 1
ATOM 884 N N . PHE A 1 107 ? -4.198 7.538 6.701 1.00 95.81 107 PHE A N 1
ATOM 885 C CA . PHE A 1 107 ? -3.887 6.686 5.557 1.00 95.81 107 PHE A CA 1
ATOM 886 C C . PHE A 1 107 ? -3.781 7.486 4.252 1.00 95.81 107 PHE A C 1
ATOM 888 O O . PHE A 1 107 ? -2.785 7.347 3.537 1.00 95.81 107 PHE A O 1
ATOM 895 N N . LYS A 1 108 ? -4.765 8.345 3.951 1.00 95.75 108 LYS A N 1
ATOM 896 C CA . LYS A 1 108 ? -4.767 9.205 2.755 1.00 95.75 108 LYS A CA 1
ATOM 897 C C . LYS A 1 108 ? -3.519 10.080 2.693 1.00 95.75 108 LYS A C 1
ATOM 899 O O . LYS A 1 108 ? -2.842 10.124 1.668 1.00 95.75 108 LYS A O 1
ATOM 904 N N . LYS A 1 109 ? -3.208 10.752 3.803 1.00 93.19 109 LYS A N 1
ATOM 905 C CA . LYS A 1 109 ? -2.122 11.729 3.884 1.00 93.19 109 LYS A CA 1
ATOM 906 C C . LYS A 1 109 ? -0.740 11.083 3.830 1.00 93.19 109 LYS A C 1
ATOM 908 O O . LYS A 1 109 ? 0.146 11.595 3.151 1.00 93.19 109 LYS A O 1
ATOM 913 N N . ASN A 1 110 ? -0.549 9.986 4.557 1.00 91.19 110 ASN A N 1
ATOM 914 C CA . ASN A 1 110 ? 0.787 9.461 4.832 1.00 91.19 110 ASN A CA 1
ATOM 915 C C . ASN A 1 110 ? 1.182 8.296 3.920 1.00 91.19 110 ASN A C 1
ATOM 917 O O . ASN A 1 110 ? 2.372 8.064 3.715 1.00 91.19 110 ASN A O 1
ATOM 921 N N . LEU A 1 111 ? 0.210 7.551 3.382 1.00 94.50 111 LEU A N 1
ATOM 922 C CA . LEU A 1 111 ? 0.482 6.285 2.703 1.00 94.50 111 LEU A CA 1
ATOM 923 C C . LEU A 1 111 ? -0.141 6.204 1.307 1.00 94.50 111 LEU A C 1
ATOM 925 O O . LEU A 1 111 ? 0.548 5.823 0.359 1.00 94.50 111 LEU A O 1
ATOM 929 N N . LEU A 1 112 ? -1.414 6.587 1.166 1.00 96.94 112 LEU A N 1
ATOM 930 C CA . LEU A 1 112 ? -2.210 6.366 -0.041 1.00 96.94 112 LEU A CA 1
ATOM 931 C C . LEU A 1 112 ? -1.530 6.889 -1.299 1.00 96.94 112 LEU A C 1
ATOM 933 O O . LEU A 1 112 ? -1.415 6.133 -2.252 1.00 96.94 112 LEU A O 1
ATOM 937 N N . VAL A 1 113 ? -1.033 8.126 -1.289 1.00 93.94 113 VAL A N 1
ATOM 938 C CA . VAL A 1 113 ? -0.459 8.785 -2.474 1.00 93.94 113 VAL A CA 1
ATOM 939 C C . VAL A 1 113 ? 0.796 8.075 -2.991 1.00 93.94 113 VAL A C 1
ATOM 941 O O . VAL A 1 113 ? 1.028 8.045 -4.199 1.00 93.94 113 VAL A O 1
ATOM 944 N N . ASN A 1 114 ? 1.599 7.481 -2.102 1.00 93.50 114 ASN A N 1
ATOM 945 C CA . ASN A 1 114 ? 2.913 6.921 -2.439 1.00 93.50 114 ASN A CA 1
ATOM 946 C C . ASN A 1 114 ? 2.921 5.391 -2.572 1.00 93.50 114 ASN A C 1
ATOM 948 O O . ASN A 1 114 ? 3.931 4.826 -2.989 1.00 93.50 114 ASN A O 1
ATOM 952 N N . LEU A 1 115 ? 1.818 4.713 -2.246 1.00 96.62 115 LEU A N 1
ATOM 953 C CA . LEU A 1 115 ? 1.725 3.251 -2.214 1.00 96.62 115 LEU A CA 1
ATOM 954 C C . LEU A 1 115 ? 2.175 2.575 -3.516 1.00 96.62 115 LEU A C 1
ATOM 956 O O . LEU A 1 115 ? 3.019 1.680 -3.491 1.00 96.62 115 LEU A O 1
ATOM 960 N N . TYR A 1 116 ? 1.656 2.999 -4.666 1.00 97.56 116 TYR A N 1
ATOM 961 C CA . TYR A 1 116 ? 1.937 2.309 -5.927 1.00 97.56 116 TYR A CA 1
ATOM 962 C C . TYR A 1 116 ? 3.416 2.398 -6.316 1.00 97.56 116 TYR A C 1
ATOM 964 O O . TYR A 1 116 ? 4.031 1.390 -6.656 1.00 97.56 116 TYR A O 1
ATOM 972 N N . CYS A 1 117 ? 4.007 3.589 -6.230 1.00 97.25 117 CYS A N 1
ATOM 973 C CA . CYS A 1 117 ? 5.382 3.823 -6.672 1.00 97.25 117 CYS A CA 1
ATOM 974 C C . CYS A 1 117 ? 6.415 3.461 -5.599 1.00 97.25 117 CYS A C 1
ATOM 976 O O . CYS A 1 117 ? 7.388 2.768 -5.891 1.00 97.25 117 CYS A O 1
ATOM 978 N N . GLY A 1 118 ? 6.189 3.889 -4.356 1.00 95.62 118 GLY A N 1
ATOM 979 C CA . GLY A 1 118 ? 7.119 3.698 -3.241 1.00 95.62 118 GLY A CA 1
ATOM 980 C C . GLY A 1 118 ? 7.028 2.343 -2.557 1.00 95.62 118 GLY A C 1
ATOM 981 O O . GLY A 1 118 ? 8.008 1.913 -1.960 1.00 95.62 118 GLY A O 1
ATOM 982 N N . ILE A 1 119 ? 5.899 1.640 -2.668 1.00 95.62 119 ILE A N 1
ATOM 983 C CA . ILE A 1 119 ? 5.789 0.256 -2.192 1.00 95.62 119 ILE A CA 1
ATOM 984 C C . ILE A 1 119 ? 5.733 -0.689 -3.385 1.00 95.62 119 ILE A C 1
ATOM 986 O O . ILE A 1 119 ? 6.594 -1.546 -3.501 1.00 95.62 119 ILE A O 1
ATOM 990 N N . GLY A 1 120 ? 4.788 -0.520 -4.308 1.00 97.31 120 GLY A N 1
ATOM 991 C CA . GLY A 1 120 ? 4.596 -1.453 -5.422 1.00 97.31 120 GLY A CA 1
ATOM 992 C C . GLY A 1 120 ? 5.811 -1.594 -6.352 1.00 97.31 120 GLY A C 1
ATOM 993 O O . GLY A 1 120 ? 6.387 -2.677 -6.463 1.00 97.31 120 GLY A O 1
ATOM 994 N N . VAL A 1 121 ? 6.214 -0.508 -7.021 1.00 97.31 121 VAL A N 1
ATOM 995 C CA . VAL A 1 121 ? 7.337 -0.526 -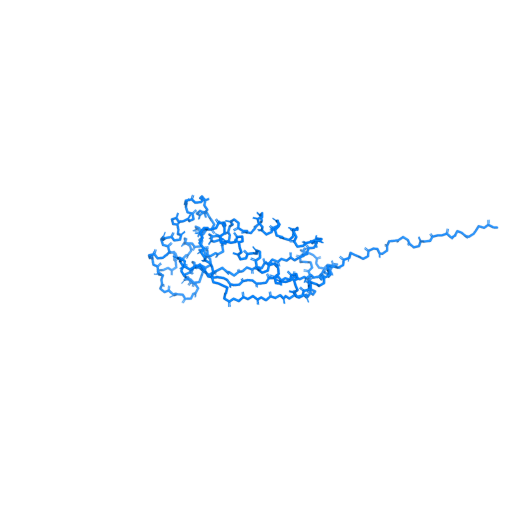7.985 1.00 97.31 121 VAL A CA 1
ATOM 996 C C . VAL A 1 121 ? 8.675 -0.758 -7.282 1.00 97.31 121 VAL A C 1
ATOM 998 O O . VAL A 1 121 ? 9.485 -1.568 -7.736 1.00 97.31 121 VAL A O 1
ATOM 1001 N N . ALA A 1 122 ? 8.904 -0.087 -6.152 1.00 96.25 122 ALA A N 1
ATOM 1002 C CA . ALA A 1 122 ? 10.100 -0.283 -5.338 1.00 96.25 122 ALA A CA 1
ATOM 1003 C C . ALA A 1 122 ? 10.277 -1.748 -4.891 1.00 96.25 122 ALA A C 1
ATOM 1005 O O . ALA A 1 122 ? 11.348 -2.325 -5.090 1.00 96.25 122 ALA A O 1
ATOM 1006 N N . ASP A 1 123 ? 9.232 -2.376 -4.339 1.00 94.81 123 ASP A N 1
ATOM 1007 C CA . ASP A 1 123 ? 9.277 -3.768 -3.874 1.00 94.81 123 ASP A CA 1
ATOM 1008 C C . ASP A 1 123 ? 9.467 -4.752 -5.033 1.00 94.81 123 ASP A C 1
ATOM 1010 O O . ASP A 1 123 ? 10.186 -5.741 -4.883 1.00 94.81 123 ASP A O 1
ATOM 1014 N N . TYR A 1 124 ? 8.919 -4.456 -6.218 1.00 95.81 124 TYR A N 1
ATOM 1015 C CA . TYR A 1 124 ? 9.192 -5.257 -7.411 1.00 95.81 124 TYR A CA 1
ATOM 1016 C C . TYR A 1 124 ? 10.690 -5.278 -7.748 1.00 95.81 124 TYR A C 1
ATOM 1018 O O . TYR A 1 124 ? 11.254 -6.357 -7.918 1.00 95.81 124 TYR A O 1
ATOM 1026 N N . TYR A 1 125 ? 11.369 -4.125 -7.753 1.00 95.62 125 TYR A N 1
ATOM 1027 C CA . TYR A 1 125 ? 12.823 -4.069 -7.961 1.00 95.62 125 TYR A CA 1
ATOM 1028 C C . TYR A 1 125 ? 13.612 -4.799 -6.868 1.00 95.62 125 TYR A C 1
ATOM 1030 O O . TYR A 1 125 ? 14.579 -5.509 -7.158 1.00 95.62 125 TYR A O 1
ATOM 1038 N N . ILE A 1 126 ? 13.198 -4.654 -5.605 1.00 94.06 126 ILE A N 1
ATOM 1039 C CA . ILE A 1 126 ? 13.829 -5.345 -4.475 1.00 94.06 126 ILE A CA 1
ATOM 1040 C C . ILE A 1 126 ? 13.736 -6.864 -4.658 1.00 94.06 126 ILE A C 1
ATOM 1042 O O . ILE A 1 126 ? 14.747 -7.552 -4.489 1.00 94.06 126 ILE A O 1
ATOM 1046 N N . LYS A 1 127 ? 12.554 -7.378 -5.012 1.00 93.44 127 LYS A N 1
ATOM 1047 C CA . LYS A 1 127 ? 12.313 -8.805 -5.266 1.00 93.44 127 LYS A CA 1
ATOM 1048 C C . LYS A 1 127 ? 13.052 -9.295 -6.498 1.00 93.44 127 LYS A C 1
ATOM 1050 O O . LYS A 1 127 ? 13.768 -10.284 -6.396 1.00 93.44 127 LYS A O 1
ATOM 1055 N N . ALA A 1 128 ? 12.980 -8.560 -7.609 1.00 93.25 128 ALA A N 1
ATOM 1056 C CA . ALA A 1 128 ? 13.719 -8.857 -8.835 1.00 93.25 128 ALA A CA 1
ATOM 1057 C C . ALA A 1 128 ? 15.205 -9.091 -8.572 1.00 93.25 128 ALA A C 1
ATOM 1059 O O . ALA A 1 128 ? 15.774 -10.086 -9.017 1.00 93.25 128 ALA A O 1
ATOM 1060 N N . ARG A 1 129 ? 15.810 -8.223 -7.758 1.00 93.06 129 ARG A N 1
ATOM 1061 C CA . ARG A 1 129 ? 17.204 -8.365 -7.344 1.00 93.06 129 ARG A CA 1
ATOM 1062 C C . ARG A 1 129 ? 17.429 -9.549 -6.400 1.00 93.06 129 ARG A C 1
ATOM 1064 O O . ARG A 1 129 ? 18.346 -10.332 -6.621 1.00 93.06 129 ARG A O 1
ATOM 1071 N N . LYS A 1 130 ? 16.651 -9.650 -5.315 1.00 93.75 130 LYS A N 1
ATOM 1072 C CA . LYS A 1 130 ? 16.865 -10.656 -4.256 1.00 93.75 130 LYS A CA 1
ATOM 1073 C C . LYS A 1 130 ? 16.620 -12.082 -4.745 1.00 93.75 130 LYS A C 1
ATOM 1075 O O . LYS A 1 130 ? 17.368 -12.983 -4.389 1.00 93.75 130 LYS A O 1
ATOM 1080 N N . GLU A 1 131 ? 15.576 -12.265 -5.539 1.00 93.31 131 GLU A N 1
ATOM 1081 C CA . GLU A 1 131 ? 15.087 -13.570 -5.987 1.00 93.31 131 GLU A CA 1
ATOM 1082 C C . GLU A 1 131 ? 15.591 -13.926 -7.393 1.00 93.31 131 GLU A C 1
ATOM 1084 O O . GLU A 1 131 ? 15.305 -15.012 -7.885 1.00 93.31 131 GLU A O 1
ATOM 1089 N N . LYS A 1 132 ? 16.355 -13.030 -8.039 1.00 86.94 132 LYS A N 1
ATOM 1090 C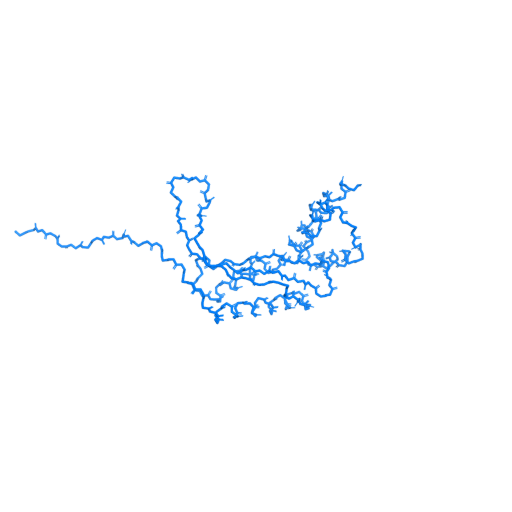 CA . LYS A 1 132 ? 16.873 -13.187 -9.409 1.00 86.94 132 LYS A CA 1
ATOM 1091 C C . LYS A 1 132 ? 15.780 -13.539 -10.429 1.00 86.94 132 LYS A C 1
ATOM 1093 O O . LYS A 1 132 ? 16.026 -14.292 -11.371 1.00 86.94 132 LYS A O 1
ATOM 1098 N N . ILE A 1 133 ? 14.568 -13.009 -10.245 1.00 85.56 133 ILE A N 1
ATOM 1099 C CA . ILE A 1 133 ? 13.466 -13.255 -11.180 1.00 85.56 133 ILE A CA 1
ATOM 1100 C C . ILE A 1 133 ? 13.682 -12.485 -12.485 1.00 85.56 133 ILE A C 1
ATOM 1102 O O . ILE A 1 133 ? 14.247 -11.387 -12.504 1.00 85.56 133 ILE A O 1
ATOM 1106 N N . VAL A 1 134 ? 13.201 -13.063 -13.585 1.00 83.69 134 VAL A N 1
ATOM 1107 C CA . VAL A 1 134 ? 13.176 -12.390 -14.886 1.00 83.69 134 VAL A CA 1
ATOM 1108 C C . VAL A 1 134 ? 12.214 -11.211 -14.802 1.00 83.69 134 VAL A C 1
ATOM 1110 O O . VAL A 1 134 ? 11.051 -11.368 -14.428 1.00 83.69 134 VAL A O 1
ATOM 1113 N N . VAL A 1 135 ? 12.710 -10.024 -15.141 1.00 85.38 135 VAL A N 1
ATOM 1114 C CA . VAL A 1 135 ? 11.906 -8.806 -15.129 1.00 85.38 135 VAL A CA 1
ATOM 1115 C C . VAL A 1 135 ? 10.980 -8.776 -16.337 1.00 85.38 135 VAL A C 1
ATOM 1117 O O . VAL A 1 135 ? 11.412 -8.904 -17.482 1.00 85.38 135 VAL A O 1
ATOM 1120 N N . ASP A 1 136 ? 9.698 -8.540 -16.073 1.00 87.31 136 ASP A N 1
ATOM 1121 C CA . ASP A 1 136 ? 8.729 -8.209 -17.110 1.00 87.31 136 ASP A CA 1
ATOM 1122 C C . ASP A 1 136 ? 8.921 -6.745 -17.512 1.00 87.31 136 ASP A C 1
ATOM 1124 O O . ASP A 1 136 ? 8.343 -5.826 -16.927 1.00 87.31 136 ASP A O 1
ATOM 1128 N N . HIS A 1 137 ? 9.779 -6.529 -18.507 1.00 87.00 137 HIS A N 1
ATOM 1129 C CA . HIS A 1 137 ? 10.147 -5.192 -18.959 1.00 87.00 137 HIS A CA 1
ATOM 1130 C C . HIS A 1 137 ? 8.945 -4.370 -19.436 1.00 87.00 137 HIS A C 1
ATOM 1132 O O . HIS A 1 137 ? 8.891 -3.176 -19.159 1.00 87.00 137 HIS A O 1
ATOM 1138 N N . LYS A 1 138 ? 7.957 -4.993 -20.092 1.00 92.94 138 LYS A N 1
ATOM 1139 C CA . LYS A 1 138 ? 6.790 -4.282 -20.635 1.00 92.94 138 LYS A CA 1
ATOM 1140 C C . LYS A 1 138 ? 5.903 -3.746 -19.514 1.00 92.94 138 LYS A C 1
ATOM 1142 O O . LYS A 1 138 ? 5.526 -2.573 -19.516 1.00 92.94 138 LYS A O 1
ATOM 1147 N N . ASN A 1 139 ? 5.561 -4.602 -18.555 1.00 93.62 139 ASN A N 1
ATOM 1148 C CA . ASN A 1 139 ? 4.729 -4.204 -17.425 1.00 93.62 139 ASN A CA 1
ATOM 1149 C C . ASN A 1 139 ? 5.480 -3.259 -16.480 1.00 93.62 139 ASN A C 1
ATOM 1151 O O . ASN A 1 139 ? 4.892 -2.301 -15.972 1.00 93.62 139 ASN A O 1
ATOM 1155 N N . LEU A 1 140 ? 6.786 -3.458 -16.296 1.00 93.81 140 LEU A N 1
ATOM 1156 C CA . LEU A 1 140 ? 7.598 -2.557 -15.489 1.00 93.81 140 LEU A CA 1
ATOM 1157 C C . LEU A 1 140 ? 7.698 -1.167 -16.119 1.00 93.81 140 LEU A C 1
ATOM 1159 O O . LEU A 1 140 ? 7.438 -0.187 -15.432 1.00 93.81 140 LEU A O 1
ATOM 1163 N N . GLU A 1 141 ? 7.958 -1.063 -17.423 1.00 94.88 141 GLU A N 1
ATOM 1164 C CA . GLU A 1 141 ? 7.986 0.223 -18.129 1.00 94.88 141 GLU A CA 1
ATOM 1165 C C . GLU A 1 141 ? 6.644 0.966 -18.010 1.00 94.88 141 GLU A C 1
ATOM 1167 O O . GLU A 1 141 ? 6.616 2.174 -17.763 1.00 94.88 141 GLU A O 1
ATOM 1172 N N . LYS A 1 142 ? 5.515 0.246 -18.105 1.00 95.69 142 LYS A N 1
ATOM 1173 C CA 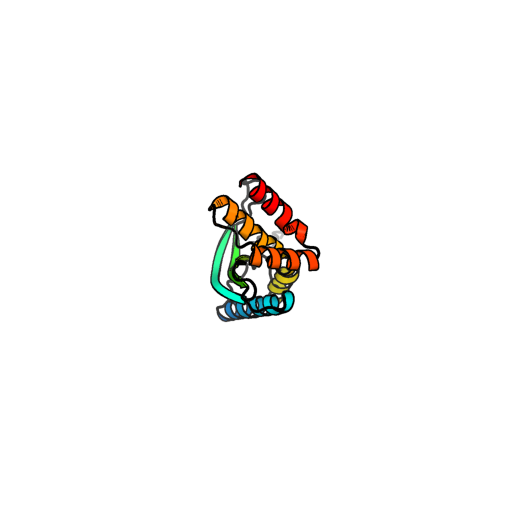. LYS A 1 142 ? 4.181 0.820 -17.863 1.00 95.69 142 LYS A CA 1
ATOM 1174 C C . LYS A 1 142 ? 4.059 1.388 -16.443 1.00 95.69 142 LYS A C 1
ATOM 1176 O O . LYS A 1 142 ? 3.521 2.481 -16.271 1.00 95.69 142 LYS A O 1
ATOM 1181 N N . ALA A 1 143 ? 4.549 0.669 -15.431 1.00 96.56 143 ALA A N 1
ATOM 1182 C CA . ALA A 1 143 ? 4.527 1.137 -14.046 1.00 96.56 143 ALA A CA 1
ATOM 1183 C C . ALA A 1 143 ? 5.428 2.364 -13.833 1.00 96.56 143 ALA A C 1
ATOM 1185 O O . ALA A 1 143 ? 5.027 3.310 -13.160 1.00 96.56 143 ALA A O 1
ATOM 1186 N N . GLU A 1 144 ? 6.618 2.371 -14.433 1.00 97.06 144 GLU A N 1
ATOM 1187 C CA . GLU A 1 144 ? 7.553 3.494 -14.354 1.00 97.06 144 GLU A CA 1
ATOM 1188 C C . GLU A 1 144 ? 6.979 4.757 -14.988 1.00 97.06 144 GLU A C 1
ATOM 1190 O O . GLU A 1 144 ? 6.993 5.812 -14.358 1.00 97.06 144 GLU A O 1
ATOM 1195 N N . LYS A 1 145 ? 6.402 4.646 -16.191 1.00 97.00 145 LYS A N 1
ATOM 1196 C CA . LYS A 1 145 ? 5.726 5.762 -16.869 1.00 97.00 145 LYS A CA 1
ATOM 1197 C C . LYS A 1 145 ? 4.583 6.325 -16.030 1.00 97.00 145 LYS A C 1
ATOM 1199 O O . LYS A 1 145 ? 4.456 7.541 -15.902 1.00 97.00 145 LYS A O 1
ATOM 1204 N N . TYR A 1 146 ? 3.788 5.451 -15.410 1.00 96.56 146 TYR A N 1
ATOM 1205 C CA . TYR A 1 146 ? 2.739 5.870 -14.484 1.00 96.56 146 TYR A CA 1
ATOM 1206 C C . TYR A 1 146 ? 3.316 6.673 -13.307 1.00 96.56 146 TYR A C 1
ATOM 1208 O O . TYR A 1 146 ? 2.857 7.778 -13.024 1.00 96.56 146 TYR A O 1
ATOM 1216 N N . CYS A 1 147 ? 4.380 6.185 -12.669 1.00 97.38 147 CYS A N 1
ATOM 1217 C CA . CYS A 1 147 ? 5.021 6.892 -11.562 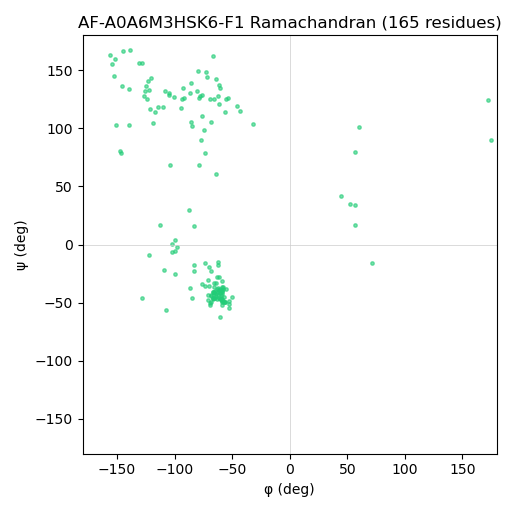1.00 97.38 147 CYS A CA 1
ATOM 1218 C C . CYS A 1 147 ? 5.681 8.213 -11.977 1.00 97.38 147 CYS A C 1
ATOM 1220 O O . CYS A 1 147 ? 5.603 9.191 -11.238 1.00 97.38 147 CYS A O 1
ATOM 1222 N N . GLN A 1 148 ? 6.281 8.274 -13.165 1.00 97.44 148 GLN A N 1
ATOM 1223 C CA . GLN A 1 148 ? 6.832 9.505 -13.737 1.00 97.44 148 GLN A CA 1
ATOM 1224 C C . GLN A 1 148 ? 5.738 10.542 -14.006 1.00 97.44 148 GLN A C 1
ATOM 1226 O O . GLN A 1 148 ? 5.907 11.698 -13.636 1.00 97.44 148 GLN A O 1
ATOM 1231 N N . SER A 1 149 ? 4.582 10.140 -14.552 1.00 96.75 149 SER A N 1
ATOM 1232 C CA . SER A 1 149 ? 3.444 11.059 -14.756 1.00 96.75 149 SER A CA 1
ATOM 1233 C C . SER A 1 149 ? 2.886 11.647 -13.456 1.00 96.75 149 SER A C 1
ATOM 1235 O O . SER A 1 149 ? 2.198 12.663 -13.476 1.00 96.75 149 SER A O 1
ATOM 1237 N N . ARG A 1 150 ? 3.212 11.024 -12.318 1.00 95.12 150 ARG A N 1
ATOM 1238 C CA . ARG A 1 150 ? 2.849 11.473 -10.971 1.00 95.12 150 ARG A CA 1
ATOM 1239 C C . ARG A 1 150 ? 3.986 12.201 -10.254 1.00 95.12 150 ARG A C 1
ATOM 1241 O O . ARG A 1 150 ? 3.826 12.543 -9.089 1.00 95.12 150 ARG A O 1
ATOM 1248 N N . ASN A 1 151 ? 5.122 12.431 -10.917 1.00 96.69 151 ASN A N 1
ATOM 1249 C CA . ASN A 1 151 ? 6.344 12.988 -10.325 1.00 96.69 151 ASN A CA 1
ATOM 1250 C C . ASN A 1 151 ? 6.872 12.171 -9.126 1.00 96.69 151 ASN A C 1
ATOM 1252 O O . ASN A 1 151 ? 7.404 12.719 -8.165 1.00 96.69 151 ASN A O 1
ATOM 1256 N N . GLN A 1 152 ? 6.706 10.845 -9.161 1.00 96.44 152 GLN A N 1
ATOM 1257 C CA . GLN A 1 152 ? 7.057 9.920 -8.076 1.00 96.44 152 GLN A CA 1
ATOM 1258 C C . GLN A 1 152 ? 8.220 8.982 -8.432 1.00 96.44 152 GLN A C 1
ATOM 1260 O O . GLN A 1 152 ? 8.434 7.969 -7.768 1.00 96.44 152 GLN A O 1
ATOM 1265 N N . GLN A 1 153 ? 9.001 9.293 -9.468 1.00 96.25 153 GLN A N 1
ATOM 1266 C CA . GLN A 1 153 ? 10.127 8.462 -9.908 1.00 96.25 153 GLN A CA 1
ATOM 1267 C C . GLN A 1 153 ? 11.196 8.246 -8.827 1.00 96.25 153 GLN A C 1
ATOM 1269 O O . GLN A 1 153 ? 11.824 7.185 -8.761 1.00 96.25 153 GLN A O 1
ATOM 1274 N N . GLU A 1 154 ? 11.390 9.222 -7.942 1.00 95.88 154 GLU A N 1
ATOM 1275 C CA . GLU A 1 154 ? 12.381 9.143 -6.865 1.00 95.88 154 GLU A CA 1
ATOM 1276 C C . GLU A 1 154 ? 12.079 8.006 -5.881 1.00 95.88 154 GLU A C 1
ATOM 1278 O O . GLU A 1 154 ? 13.006 7.393 -5.352 1.00 95.88 154 GLU A O 1
ATOM 1283 N N . GLN A 1 155 ? 10.800 7.640 -5.737 1.00 94.94 155 GLN A N 1
ATOM 1284 C CA . GLN A 1 155 ? 10.326 6.598 -4.824 1.00 94.94 155 GLN A CA 1
ATOM 1285 C C . GLN A 1 155 ? 10.907 5.206 -5.134 1.00 94.94 155 GLN A C 1
ATOM 1287 O O . GLN A 1 155 ? 11.050 4.385 -4.232 1.00 94.94 155 GLN A O 1
ATOM 1292 N N . TYR A 1 156 ? 11.267 4.928 -6.395 1.00 95.75 156 TYR A N 1
ATOM 1293 C CA . TYR A 1 156 ? 11.815 3.626 -6.803 1.00 95.75 156 TYR A CA 1
ATOM 1294 C C . TYR A 1 156 ? 13.201 3.700 -7.463 1.00 95.75 156 TYR A C 1
ATOM 1296 O O . TYR A 1 156 ? 13.839 2.665 -7.666 1.00 95.75 156 TYR A O 1
ATOM 1304 N N . THR A 1 157 ? 13.708 4.899 -7.773 1.00 96.12 157 THR A N 1
ATOM 1305 C CA . THR A 1 157 ? 14.970 5.084 -8.515 1.00 96.12 157 THR A CA 1
ATOM 1306 C C . THR A 1 157 ? 16.172 4.453 -7.811 1.00 96.12 157 THR A C 1
ATOM 1308 O O . THR A 1 157 ? 17.029 3.859 -8.468 1.00 96.12 157 THR A O 1
ATOM 1311 N N . PHE A 1 158 ? 16.246 4.546 -6.479 1.00 95.75 158 PHE A N 1
ATOM 1312 C CA . PHE A 1 158 ? 17.308 3.885 -5.717 1.00 95.75 158 PHE A CA 1
ATOM 1313 C C . PHE A 1 158 ? 17.296 2.369 -5.957 1.00 95.75 158 PHE A C 1
ATOM 1315 O O . PHE A 1 158 ? 18.318 1.790 -6.326 1.00 95.75 158 PHE A O 1
ATOM 1322 N N . PHE A 1 159 ? 16.129 1.732 -5.831 1.00 95.12 159 PHE A N 1
ATOM 1323 C CA . PHE A 1 159 ? 15.994 0.286 -5.997 1.00 95.12 159 PHE A CA 1
ATOM 1324 C C . PHE A 1 159 ? 16.270 -0.159 -7.432 1.00 95.12 159 PHE A C 1
ATOM 1326 O O . PHE A 1 159 ? 17.011 -1.124 -7.621 1.00 95.12 159 PHE A O 1
ATOM 1333 N N . LYS A 1 160 ? 15.792 0.597 -8.427 1.00 95.00 160 LYS A N 1
ATOM 1334 C CA . LYS A 1 160 ? 16.124 0.385 -9.842 1.00 95.00 160 LYS A CA 1
ATOM 1335 C C . LYS A 1 160 ? 17.634 0.332 -10.071 1.00 95.00 160 LYS A C 1
ATOM 1337 O O . LYS A 1 160 ? 18.147 -0.679 -10.544 1.00 95.00 160 LYS A O 1
ATOM 1342 N N . LYS A 1 161 ? 18.361 1.366 -9.633 1.00 95.25 161 LYS A N 1
ATOM 1343 C CA . LYS A 1 161 ? 19.826 1.437 -9.766 1.00 95.25 161 LYS A CA 1
ATOM 1344 C C . LYS A 1 161 ? 20.523 0.259 -9.084 1.00 95.25 161 LYS A C 1
ATOM 1346 O O . LYS A 1 161 ? 21.519 -0.249 -9.590 1.00 95.25 161 LYS A O 1
ATOM 1351 N N . THR A 1 162 ? 20.029 -0.179 -7.922 1.00 94.06 162 THR A N 1
ATOM 1352 C CA . THR A 1 162 ? 20.612 -1.341 -7.230 1.00 94.06 162 THR A CA 1
ATOM 1353 C C . THR A 1 162 ? 20.344 -2.668 -7.935 1.00 94.06 162 THR A C 1
ATOM 1355 O O . THR A 1 162 ? 21.168 -3.570 -7.819 1.00 94.06 162 THR A O 1
ATOM 1358 N N . TYR A 1 163 ? 19.216 -2.804 -8.634 1.00 92.81 163 TYR A N 1
ATOM 1359 C CA . TYR A 1 163 ? 18.911 -3.972 -9.456 1.00 92.81 163 TYR A CA 1
ATOM 1360 C C . TYR A 1 163 ? 19.798 -4.002 -10.707 1.00 92.81 163 TYR A C 1
ATOM 1362 O O . TYR A 1 163 ? 20.447 -5.009 -10.962 1.00 92.81 163 TYR A O 1
ATOM 1370 N N . GLU A 1 164 ? 19.905 -2.881 -11.424 1.00 91.31 164 GLU A N 1
ATOM 1371 C CA . GLU A 1 164 ? 20.711 -2.764 -12.649 1.00 91.31 164 GLU A CA 1
ATOM 1372 C C . GLU A 1 164 ? 22.199 -3.054 -12.411 1.00 91.31 164 GLU A C 1
ATOM 1374 O O . GLU A 1 164 ? 22.827 -3.708 -13.232 1.00 91.31 164 GLU A O 1
ATOM 1379 N N . LYS A 1 165 ? 22.755 -2.628 -11.269 1.00 91.75 165 LYS A N 1
ATOM 1380 C CA . LYS A 1 165 ? 24.147 -2.929 -10.882 1.00 91.75 165 LYS A CA 1
ATOM 1381 C C . LYS A 1 165 ? 24.400 -4.395 -10.517 1.00 91.75 165 LYS A C 1
ATOM 1383 O O . LYS A 1 165 ? 25.556 -4.793 -10.430 1.00 91.75 165 LYS A O 1
ATOM 1388 N N . ALA A 1 166 ? 23.351 -5.144 -10.189 1.00 86.81 166 ALA A N 1
ATOM 1389 C CA . ALA A 1 166 ? 23.446 -6.530 -9.734 1.00 86.81 166 ALA A CA 1
ATOM 1390 C C . ALA A 1 166 ? 23.146 -7.553 -10.844 1.00 86.81 166 ALA A C 1
ATOM 1392 O O . ALA A 1 166 ? 23.251 -8.753 -10.585 1.00 86.81 166 ALA A O 1
ATOM 1393 N N . LYS A 1 167 ? 22.731 -7.082 -12.027 1.00 72.81 167 LYS A N 1
ATOM 1394 C CA . LYS A 1 167 ? 22.575 -7.879 -13.247 1.00 72.81 167 LYS A CA 1
ATOM 1395 C C . LYS A 1 167 ? 23.940 -8.155 -13.870 1.00 72.81 167 LYS A C 1
ATOM 1397 O O . LYS A 1 167 ? 24.113 -9.295 -14.348 1.00 72.81 167 LYS A O 1
#

Secondary structure (DSSP, 8-state):
---------------PPPPPPHHHHHHHHHHHHHHHHHHHTS-EEEEEEEEEEEEEE--SS-TTS--EEEEEEEEEEEEESSSTT-EEEEEEE-TT--SHHHHHHHHHHHTGGGIIIIIIIHHHHHHHHHHTPPP-HHHHHHHHHHHHHTT-THHHHHHHHHHHTT-

Nearest PDB structures (foldseek):
  7k4o-assembly1_A  TM=5.616E-01  e=4.554E+00  Aspergillus niger
  8g4s-assembly1_U  TM=3.493E-01  e=5.425E+00  Giardia duodenalis assemblage A
  3wmt-assembly1_B  TM=4.334E-01  e=8.648E+00  Aspergillus oryzae RIB40
  4geu-assembly2_D-2  TM=2.514E-01  e=2.135E+00  Caenorhabditis elegans

Radius of gyration: 21.36 Å; Cα contacts (8 Å, |Δi|>4): 214; chains: 1; bounding box: 42×34×84 Å

Mean predicted aligned error: 8.26 Å

Foldseek 3Di:
DDDDDDDDPDPPPPPADDDDDPVLQVVLVVVLQVLLCVLLVFHKDWPDKDKDWAWDWPPPPDPPDTDTHTWMKIWTWMATPVQRQFIFTDIFICGPPPDSVSSVVCCVPPPSNQGRPLGGLQVSLVCCLVVVDDDPPVSSVVSCVSCVVSVNNVSRVVSVVVSVVRD

Organism: NCBI:txid1085644

pLDDT: mean 86.01, std 18.09, range [34.5, 98.56]

Sequence (167 aa):
MLLTSCAKSLWLGNKLSDKATKQQQEQVKQEVMQLLKQEYNQPFKLLNYKYEYKKHYDLGGNCHYCDVVKYGTYYFKIQALDNPIIVMNFRIDDIKKSSTNELLEDFKKNLLVNLYCGIGVADYYIKARKEKIVVDHKNLEKAEKYCQSRNQQEQYTFFKKTYEKAK

Solvent-accessible surface area (backbone atoms only — not comparable to full-atom values): 9843 Å² total; per-residue (Å²): 142,88,80,86,84,79,78,91,76,78,84,76,68,77,82,62,52,78,79,76,49,74,66,54,52,50,47,52,55,51,51,53,55,50,49,49,28,62,78,66,74,44,61,68,46,80,76,46,77,48,78,46,74,47,80,42,72,58,77,79,85,64,93,84,72,66,56,74,46,40,35,38,34,41,38,41,29,35,29,35,65,93,41,68,81,32,50,35,74,51,74,50,67,42,66,96,43,92,44,71,65,56,40,49,52,48,39,51,74,77,41,57,83,46,37,61,35,48,39,8,52,19,47,44,30,49,45,35,52,76,69,66,49,86,77,60,60,69,60,47,52,53,52,50,53,53,24,47,78,66,76,36,47,76,52,24,47,66,36,45,54,58,30,65,76,69,109